Protein AF-A0A2I0B0H5-F1 (afdb_monomer_lite)

Structure (mmCIF, N/CA/C/O backbone):
data_AF-A0A2I0B0H5-F1
#
_entry.id   AF-A0A2I0B0H5-F1
#
loop_
_atom_site.group_PDB
_atom_site.id
_atom_site.type_symbol
_atom_site.label_atom_id
_atom_site.label_alt_id
_atom_site.label_comp_id
_atom_site.label_asym_id
_atom_site.label_entity_id
_atom_site.label_seq_id
_atom_site.pdbx_PDB_ins_code
_atom_site.Cartn_x
_atom_site.Cartn_y
_atom_site.Cartn_z
_atom_site.occupancy
_atom_site.B_iso_or_equiv
_atom_site.auth_seq_id
_atom_site.auth_comp_id
_atom_site.auth_asym_id
_atom_site.auth_atom_id
_atom_site.pdbx_PDB_model_num
ATOM 1 N N . MET A 1 1 ? -2.475 -9.145 0.934 1.00 65.00 1 MET A N 1
ATOM 2 C CA . MET A 1 1 ? -1.636 -7.961 0.665 1.00 65.00 1 MET A CA 1
ATOM 3 C C . MET A 1 1 ? -2.586 -6.804 0.442 1.00 65.00 1 MET A C 1
ATOM 5 O O . MET A 1 1 ? -3.566 -6.999 -0.267 1.00 65.00 1 MET A O 1
ATOM 9 N N . VAL A 1 2 ? -2.374 -5.697 1.150 1.00 84.38 2 VAL A N 1
ATOM 10 C CA . VAL A 1 2 ? -3.313 -4.559 1.207 1.00 84.38 2 VAL A CA 1
ATOM 11 C C . VAL A 1 2 ? -3.027 -3.533 0.104 1.00 84.38 2 VAL A C 1
ATOM 13 O O . VAL A 1 2 ? -3.810 -2.618 -0.081 1.00 84.38 2 VAL A O 1
ATOM 16 N N . ASP A 1 3 ? -1.937 -3.709 -0.641 1.00 89.56 3 ASP A N 1
ATOM 17 C CA . ASP A 1 3 ? -1.539 -2.840 -1.744 1.00 89.56 3 ASP A CA 1
ATOM 18 C C . ASP A 1 3 ? -2.621 -2.792 -2.837 1.00 89.56 3 ASP A C 1
ATOM 20 O O . ASP A 1 3 ? -2.958 -3.820 -3.433 1.00 89.56 3 ASP A O 1
ATOM 24 N N . CYS A 1 4 ? -3.251 -1.628 -2.992 1.00 91.69 4 CYS A N 1
ATOM 25 C CA . CYS A 1 4 ? -4.485 -1.445 -3.762 1.00 91.69 4 CYS A CA 1
ATOM 26 C C . CYS A 1 4 ? -4.340 -0.461 -4.923 1.00 91.69 4 CYS A C 1
ATOM 28 O O . CYS A 1 4 ? -5.349 -0.117 -5.550 1.00 91.69 4 CYS A O 1
ATOM 30 N N . ASP A 1 5 ? -3.137 0.032 -5.185 1.00 92.69 5 ASP A N 1
ATOM 31 C CA . ASP A 1 5 ? -2.832 0.782 -6.392 1.00 92.69 5 ASP A CA 1
ATOM 32 C C . ASP A 1 5 ? -1.970 -0.048 -7.352 1.00 92.69 5 ASP A C 1
ATOM 34 O O . ASP A 1 5 ? -1.771 -1.249 -7.166 1.00 92.69 5 ASP A O 1
ATOM 38 N N . HIS A 1 6 ? -1.632 0.576 -8.479 1.00 93.25 6 HIS A N 1
ATOM 39 C CA . HIS A 1 6 ? -0.634 0.070 -9.402 1.00 93.25 6 HIS A CA 1
ATOM 40 C C . HIS A 1 6 ? 0.410 1.166 -9.591 1.00 93.25 6 HIS A C 1
ATOM 42 O O . HIS A 1 6 ? 0.129 2.150 -10.286 1.00 93.25 6 HIS A O 1
ATOM 48 N N . MET A 1 7 ? 1.554 1.058 -8.918 1.00 93.12 7 MET A N 1
ATOM 49 C CA . MET A 1 7 ? 2.607 2.077 -8.925 1.00 93.12 7 MET A CA 1
ATOM 50 C C . MET A 1 7 ? 3.954 1.470 -9.320 1.00 93.12 7 MET A C 1
ATOM 52 O O . MET A 1 7 ? 4.230 0.294 -9.101 1.00 93.12 7 MET A O 1
ATOM 56 N N . CYS A 1 8 ? 4.804 2.300 -9.919 1.00 94.44 8 CYS A N 1
ATOM 57 C CA . CYS A 1 8 ? 6.176 1.953 -10.277 1.00 94.44 8 CYS A CA 1
ATOM 58 C C . CYS A 1 8 ? 7.137 2.778 -9.425 1.00 94.44 8 CYS A C 1
ATOM 60 O O . CYS A 1 8 ? 6.820 3.915 -9.074 1.00 94.44 8 CYS A O 1
ATOM 62 N N . ASP A 1 9 ? 8.290 2.206 -9.083 1.00 90.75 9 ASP A N 1
ATOM 63 C CA . ASP A 1 9 ? 9.340 2.931 -8.368 1.00 90.75 9 ASP A CA 1
ATOM 64 C C . ASP A 1 9 ? 9.961 3.988 -9.302 1.00 90.75 9 ASP A C 1
ATOM 66 O O . ASP A 1 9 ? 10.357 3.682 -10.427 1.00 90.75 9 ASP A O 1
ATOM 70 N N . ASP A 1 10 ? 10.059 5.240 -8.848 1.00 88.31 10 ASP A N 1
ATOM 71 C CA . ASP A 1 10 ? 10.594 6.345 -9.659 1.00 88.31 10 ASP A CA 1
ATOM 72 C C . ASP A 1 10 ? 12.053 6.107 -10.101 1.00 88.31 10 ASP A C 1
ATOM 74 O O . ASP A 1 10 ? 12.492 6.628 -11.131 1.00 88.31 10 ASP A O 1
ATOM 78 N N . SER A 1 11 ? 12.822 5.337 -9.324 1.00 88.75 11 SER A N 1
ATOM 79 C CA . SER A 1 11 ? 14.210 4.983 -9.639 1.00 88.75 11 SER A CA 1
ATOM 80 C C . SER A 1 11 ? 14.333 3.750 -10.537 1.00 88.75 11 SER A C 1
ATOM 82 O O . SER A 1 11 ? 15.347 3.596 -11.222 1.00 88.75 11 SER A O 1
ATOM 84 N N . GLU A 1 12 ? 13.290 2.919 -10.594 1.00 90.50 12 GLU A N 1
ATOM 85 C CA . GLU A 1 12 ? 13.197 1.716 -11.423 1.00 90.50 12 GLU A CA 1
ATOM 86 C C . GLU A 1 12 ? 11.829 1.673 -12.144 1.00 90.50 12 GLU A C 1
ATOM 88 O O . GLU A 1 12 ? 10.937 0.929 -11.738 1.00 90.50 12 GLU A O 1
ATOM 93 N N . PRO A 1 13 ? 11.634 2.440 -13.239 1.00 88.31 13 PRO A N 1
ATOM 94 C CA . PRO A 1 13 ? 10.310 2.659 -13.844 1.00 88.31 13 PRO A CA 1
ATOM 95 C C . PRO A 1 13 ? 9.623 1.401 -14.389 1.00 88.31 13 PRO A C 1
ATOM 97 O O . PRO A 1 13 ? 8.403 1.376 -14.524 1.00 88.31 13 PRO A O 1
ATOM 100 N N . ASP A 1 14 ? 10.401 0.364 -14.708 1.00 90.88 14 ASP A N 1
ATOM 101 C CA . ASP A 1 14 ? 9.890 -0.935 -15.159 1.00 90.88 14 ASP A CA 1
ATOM 102 C C . ASP A 1 14 ? 9.496 -1.857 -13.985 1.00 90.88 14 ASP A C 1
ATOM 104 O O . ASP A 1 14 ? 8.937 -2.937 -14.192 1.00 90.88 14 ASP A O 1
ATOM 108 N N . ALA A 1 15 ? 9.791 -1.458 -12.745 1.00 91.94 15 ALA A N 1
ATOM 109 C CA . ALA A 1 15 ? 9.545 -2.222 -11.531 1.00 91.94 15 ALA A CA 1
ATOM 110 C C . ALA A 1 15 ? 8.263 -1.740 -10.835 1.00 91.94 15 ALA A C 1
ATOM 112 O O . ALA A 1 15 ? 8.287 -1.072 -9.799 1.00 91.94 15 ALA A O 1
ATOM 113 N N . CYS A 1 16 ? 7.127 -2.100 -11.430 1.00 95.12 16 CYS A N 1
ATOM 114 C CA . CYS A 1 16 ? 5.804 -1.814 -10.886 1.00 95.12 16 CYS A CA 1
ATOM 115 C C . CYS A 1 16 ? 5.303 -2.951 -9.990 1.00 95.12 16 CYS A C 1
ATOM 117 O O . CYS A 1 16 ? 5.583 -4.128 -10.240 1.00 95.12 16 CYS A O 1
ATOM 119 N N . ASP A 1 17 ? 4.534 -2.625 -8.953 1.00 93.62 17 ASP A N 1
ATOM 120 C CA . ASP A 1 17 ? 3.772 -3.637 -8.219 1.00 93.62 17 ASP A CA 1
ATOM 121 C C . ASP A 1 17 ? 2.733 -4.293 -9.145 1.00 93.62 17 ASP A C 1
ATOM 123 O O . ASP A 1 17 ? 2.259 -3.716 -10.113 1.00 93.62 17 ASP A O 1
ATOM 127 N N . SER A 1 18 ? 2.450 -5.576 -8.969 1.00 93.50 18 SER A N 1
ATOM 128 C CA . SER A 1 18 ? 1.553 -6.327 -9.862 1.00 93.50 18 SER A CA 1
ATOM 129 C C . SER A 1 18 ? 0.890 -7.492 -9.135 1.00 93.50 18 SER A C 1
ATOM 131 O O . SER A 1 18 ? 0.703 -8.577 -9.698 1.00 93.50 18 SER A O 1
ATOM 133 N N . GLY A 1 19 ? 0.553 -7.279 -7.860 1.00 91.44 19 GLY A N 1
ATOM 134 C CA . GLY A 1 19 ? -0.134 -8.262 -7.028 1.00 91.44 19 GLY A CA 1
ATOM 135 C C . GLY A 1 19 ? 0.615 -9.595 -6.976 1.00 91.44 19 GLY A C 1
ATOM 136 O O . GLY A 1 19 ? 1.760 -9.670 -6.528 1.00 91.44 19 GLY A O 1
ATOM 137 N N . CYS A 1 20 ? -0.023 -10.667 -7.448 1.00 93.00 20 CYS A N 1
ATOM 138 C CA . CYS A 1 20 ? 0.576 -12.002 -7.475 1.00 93.00 20 CYS A CA 1
ATOM 139 C C . CYS A 1 20 ? 1.763 -12.133 -8.444 1.00 93.00 20 CYS A C 1
ATOM 141 O O . CYS A 1 20 ? 2.506 -13.108 -8.337 1.00 93.00 20 CYS A O 1
ATOM 143 N N . ASN A 1 21 ? 1.966 -11.186 -9.364 1.00 92.88 21 ASN A N 1
ATOM 144 C CA . ASN A 1 21 ? 3.082 -11.209 -10.316 1.00 92.88 21 ASN A CA 1
ATOM 145 C C . ASN A 1 21 ? 4.361 -10.552 -9.771 1.00 92.88 21 ASN A C 1
ATOM 147 O O . ASN A 1 21 ? 5.372 -10.528 -10.468 1.00 92.88 21 ASN A O 1
ATOM 151 N N . GLY A 1 22 ? 4.337 -10.066 -8.527 1.00 91.88 22 GLY A N 1
ATOM 152 C CA . GLY A 1 22 ? 5.491 -9.466 -7.861 1.00 91.88 22 GLY A CA 1
ATOM 153 C C . GLY A 1 22 ? 5.412 -7.945 -7.770 1.00 91.88 22 GLY A C 1
ATOM 154 O O . GL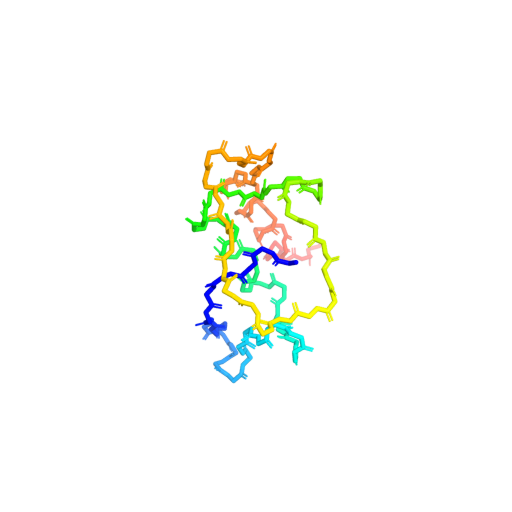Y A 1 22 ? 4.380 -7.345 -8.055 1.00 91.88 22 GLY A O 1
ATOM 155 N N . GLY A 1 23 ? 6.501 -7.343 -7.301 1.00 91.38 23 GLY A N 1
ATOM 156 C CA . GLY A 1 23 ? 6.633 -5.912 -7.037 1.00 91.38 23 GLY A CA 1
ATOM 157 C C . GLY A 1 23 ? 7.832 -5.638 -6.131 1.00 91.38 23 GLY A C 1
ATOM 158 O O . GLY A 1 23 ? 8.421 -6.572 -5.575 1.00 91.38 23 GLY A O 1
ATOM 159 N N . LEU A 1 24 ? 8.195 -4.366 -5.975 1.00 92.75 24 LEU A N 1
ATOM 160 C CA . LEU A 1 24 ? 9.253 -3.947 -5.058 1.00 92.75 24 LEU A CA 1
ATOM 161 C C . LEU A 1 24 ? 8.687 -3.624 -3.674 1.00 92.75 24 LEU A C 1
ATOM 163 O O . LEU A 1 24 ? 7.588 -3.106 -3.521 1.00 92.75 24 LEU A O 1
ATOM 167 N N . MET A 1 25 ? 9.476 -3.870 -2.629 1.00 90.38 25 MET A N 1
ATOM 168 C CA . MET A 1 25 ? 9.067 -3.523 -1.264 1.00 90.38 25 MET A CA 1
ATOM 169 C C . MET A 1 25 ? 8.923 -2.007 -1.070 1.00 90.38 25 MET A C 1
ATOM 171 O O . MET A 1 25 ? 8.156 -1.577 -0.213 1.00 90.38 25 MET A O 1
ATOM 175 N N . ASN A 1 26 ? 9.660 -1.202 -1.840 1.00 89.19 26 ASN A N 1
ATOM 176 C CA . ASN A 1 26 ? 9.615 0.255 -1.751 1.00 89.19 26 ASN A CA 1
ATOM 177 C C . ASN A 1 26 ? 8.224 0.791 -2.107 1.00 89.19 26 ASN A C 1
ATOM 179 O O . ASN A 1 26 ? 7.658 1.542 -1.314 1.00 89.19 26 ASN A O 1
ATOM 183 N N . THR A 1 27 ? 7.645 0.338 -3.225 1.00 91.94 27 THR A N 1
ATOM 184 C CA . THR A 1 27 ? 6.304 0.755 -3.662 1.00 91.94 27 THR A CA 1
ATOM 185 C C . THR A 1 27 ? 5.246 0.359 -2.630 1.00 91.94 27 THR A C 1
ATOM 187 O O . THR A 1 27 ? 4.427 1.188 -2.240 1.00 91.94 27 THR A O 1
ATOM 190 N N . ALA A 1 28 ? 5.360 -0.834 -2.035 1.00 91.56 28 ALA A N 1
ATOM 191 C CA . ALA A 1 28 ? 4.471 -1.267 -0.954 1.00 91.56 28 ALA A CA 1
ATOM 192 C C . ALA A 1 28 ? 4.560 -0.375 0.307 1.00 91.56 28 ALA A C 1
ATOM 194 O O . ALA A 1 28 ? 3.550 -0.108 0.967 1.00 91.56 28 ALA A O 1
ATOM 195 N N . PHE A 1 29 ? 5.756 0.109 0.668 1.00 89.69 29 PHE A N 1
ATOM 196 C CA . PHE A 1 29 ? 5.912 1.066 1.772 1.00 89.69 29 PHE A CA 1
ATOM 197 C C . PHE A 1 29 ? 5.344 2.444 1.427 1.00 89.69 29 PHE A C 1
ATOM 199 O O . PHE A 1 29 ? 4.759 3.094 2.298 1.00 89.69 29 PHE A O 1
ATOM 206 N N . GLU A 1 30 ? 5.476 2.892 0.181 1.00 90.00 30 GLU A N 1
ATOM 207 C CA . GLU A 1 30 ? 4.845 4.129 -0.277 1.00 90.00 30 GLU A CA 1
ATOM 208 C C . GLU A 1 30 ? 3.323 4.043 -0.239 1.00 90.00 30 GLU A C 1
ATOM 210 O O . GLU A 1 30 ? 2.680 4.967 0.269 1.00 90.00 30 GLU A O 1
ATOM 215 N N . TYR A 1 31 ? 2.746 2.932 -0.706 1.00 92.81 31 TYR A N 1
ATOM 216 C CA . TYR A 1 31 ? 1.318 2.668 -0.575 1.00 92.81 31 TYR A CA 1
ATOM 217 C C . TYR A 1 31 ? 0.895 2.738 0.892 1.00 92.81 31 TYR A C 1
ATOM 219 O O . TYR A 1 31 ? -0.039 3.462 1.225 1.00 92.81 31 TYR A O 1
ATOM 227 N N . LEU A 1 32 ? 1.615 2.069 1.800 1.00 92.50 32 LEU A N 1
ATOM 228 C CA . LEU A 1 32 ? 1.304 2.079 3.234 1.00 92.50 32 LEU A CA 1
ATOM 229 C C . LEU A 1 32 ? 1.251 3.503 3.803 1.00 92.50 32 LEU A C 1
ATOM 231 O O . LEU A 1 32 ? 0.343 3.826 4.574 1.00 92.50 32 LEU A O 1
ATOM 235 N N . LEU A 1 33 ? 2.193 4.367 3.416 1.00 91.06 33 LEU A N 1
ATOM 236 C CA . LEU A 1 33 ? 2.190 5.772 3.825 1.00 91.06 33 LEU A CA 1
ATOM 237 C C . LEU A 1 33 ? 1.001 6.547 3.243 1.00 91.06 33 LEU A C 1
ATOM 239 O O . LEU A 1 33 ? 0.373 7.318 3.970 1.00 91.06 33 LEU A O 1
ATOM 243 N N . LYS A 1 34 ? 0.681 6.343 1.959 1.00 92.00 34 LYS A N 1
ATOM 244 C CA . LYS A 1 34 ? -0.440 7.006 1.263 1.00 92.00 34 LYS A CA 1
ATOM 245 C C . LYS A 1 34 ? -1.799 6.548 1.813 1.00 92.00 34 LYS A C 1
ATOM 247 O O . LYS A 1 34 ? -2.672 7.376 2.073 1.00 92.00 34 LYS A O 1
ATOM 252 N N . ALA A 1 35 ? -1.964 5.247 2.039 1.00 93.88 35 ALA A N 1
ATOM 253 C CA . ALA A 1 35 ? -3.153 4.619 2.613 1.00 93.88 35 ALA A CA 1
ATOM 254 C C . ALA A 1 35 ? -3.343 4.972 4.100 1.00 93.88 35 ALA A C 1
ATOM 256 O O . ALA A 1 35 ? -4.470 5.006 4.601 1.00 93.88 35 ALA A O 1
ATOM 257 N N . GLY A 1 36 ? -2.246 5.291 4.795 1.00 94.06 36 GLY A N 1
ATOM 258 C CA . GLY A 1 36 ? -2.220 5.703 6.199 1.00 94.06 36 GLY A CA 1
ATOM 259 C C . GLY A 1 36 ? -2.034 4.553 7.191 1.00 94.06 36 GLY A C 1
ATOM 260 O O . GLY A 1 36 ? -2.050 4.797 8.398 1.00 94.06 36 GLY A O 1
ATOM 261 N N . GLY A 1 37 ? -1.851 3.321 6.711 1.00 94.25 37 GLY A N 1
ATOM 262 C CA . GLY A 1 37 ? -1.586 2.152 7.544 1.00 94.25 37 GLY A CA 1
ATOM 263 C C . GLY A 1 37 ? -2.069 0.827 6.952 1.00 94.25 37 GLY A C 1
ATOM 264 O O . GLY A 1 37 ? -2.416 0.738 5.778 1.00 94.25 37 GLY A O 1
ATOM 265 N N . LEU A 1 38 ? -2.074 -0.206 7.794 1.00 95.12 38 LEU A N 1
ATOM 266 C CA . LEU A 1 38 ? -2.454 -1.583 7.489 1.00 95.12 38 LEU A CA 1
ATOM 267 C C . LEU A 1 38 ? -3.582 -2.056 8.403 1.00 95.12 38 LEU A C 1
ATOM 269 O O . LEU A 1 38 ? -3.615 -1.728 9.590 1.00 95.12 38 LEU A O 1
ATOM 273 N N . GLU A 1 39 ? -4.460 -2.887 7.855 1.00 96.69 39 GLU A N 1
ATOM 274 C CA . GLU A 1 39 ? -5.427 -3.677 8.619 1.00 96.69 39 GLU A CA 1
ATOM 275 C C . GLU A 1 39 ? -4.766 -4.914 9.245 1.00 96.69 39 GLU A C 1
ATOM 277 O O . GLU A 1 39 ? -3.667 -5.322 8.860 1.00 96.69 39 GLU A O 1
ATOM 282 N N . THR A 1 40 ? -5.439 -5.540 10.212 1.00 96.38 40 THR A N 1
ATOM 283 C CA . THR A 1 40 ? -4.999 -6.844 10.721 1.00 96.38 40 THR A CA 1
ATOM 284 C C . THR A 1 40 ? -5.250 -7.949 9.692 1.00 96.38 40 THR A C 1
ATOM 286 O O . THR A 1 40 ? -6.183 -7.864 8.899 1.00 96.38 40 THR A O 1
ATOM 289 N N . GLU A 1 41 ? -4.498 -9.051 9.765 1.00 95.19 41 GLU A N 1
ATOM 290 C CA . GLU A 1 41 ? -4.743 -10.251 8.940 1.00 95.19 41 GLU A CA 1
ATOM 291 C C . GLU A 1 41 ? -6.165 -10.813 9.123 1.00 95.19 41 GLU A C 1
ATOM 293 O O . GLU A 1 41 ? -6.740 -11.417 8.226 1.00 95.19 41 GLU A O 1
ATOM 298 N N . LYS A 1 42 ? -6.769 -10.600 10.296 1.00 96.12 42 LYS A N 1
ATOM 299 C CA . LYS A 1 42 ? -8.153 -11.003 10.551 1.00 96.12 42 LYS A CA 1
ATOM 300 C C . LYS A 1 42 ? -9.147 -10.163 9.742 1.00 96.12 42 LYS A C 1
ATOM 302 O O . LYS A 1 42 ? -10.152 -10.699 9.280 1.00 96.12 42 LYS A O 1
ATOM 307 N N . ASP A 1 43 ? -8.888 -8.865 9.617 1.00 95.69 43 ASP A N 1
ATOM 308 C CA . ASP A 1 43 ? -9.767 -7.912 8.936 1.00 95.69 43 ASP A CA 1
ATOM 309 C C . ASP A 1 43 ? -9.547 -7.895 7.417 1.00 95.69 43 ASP A C 1
ATOM 311 O O . ASP A 1 43 ? -10.516 -7.754 6.664 1.00 95.69 43 ASP A O 1
ATOM 315 N N . TYR A 1 44 ? -8.312 -8.163 6.979 1.00 94.50 44 TYR A N 1
ATOM 316 C CA . TYR A 1 44 ? -7.920 -8.341 5.582 1.00 94.50 44 TYR A CA 1
ATOM 317 C C . TYR A 1 44 ? -7.149 -9.665 5.387 1.00 94.50 44 TYR A C 1
ATOM 319 O O . TYR A 1 44 ? -5.920 -9.659 5.288 1.00 94.50 44 TYR A O 1
ATOM 327 N N . PRO A 1 45 ? -7.846 -10.815 5.301 1.00 93.94 45 PRO A N 1
ATOM 328 C CA . PRO A 1 45 ? -7.197 -12.119 5.175 1.00 93.94 45 PRO A CA 1
ATOM 329 C C . PRO A 1 45 ? -6.458 -12.306 3.852 1.00 93.94 45 PRO A C 1
ATOM 331 O O . PRO A 1 45 ? -6.954 -11.949 2.777 1.00 93.94 45 PRO A O 1
ATOM 334 N N . TYR A 1 46 ? -5.297 -12.948 3.910 1.00 92.44 46 TYR A N 1
ATOM 335 C CA . TYR A 1 46 ? -4.562 -13.390 2.741 1.00 92.44 46 TYR A CA 1
ATOM 336 C C . TYR A 1 46 ? -5.283 -14.546 2.041 1.00 92.44 46 TYR A C 1
ATOM 338 O O . TYR A 1 46 ? -5.530 -15.606 2.611 1.00 92.44 46 TYR A O 1
ATOM 346 N N . THR A 1 47 ? -5.595 -14.349 0.763 1.00 91.12 47 THR A N 1
ATOM 347 C CA . THR A 1 47 ? -6.317 -15.321 -0.073 1.00 91.12 47 THR A CA 1
ATOM 348 C C . THR A 1 47 ? -5.423 -16.053 -1.070 1.00 91.12 47 THR A C 1
ATOM 350 O O . THR A 1 47 ? -5.896 -16.971 -1.736 1.00 91.12 47 THR A O 1
ATO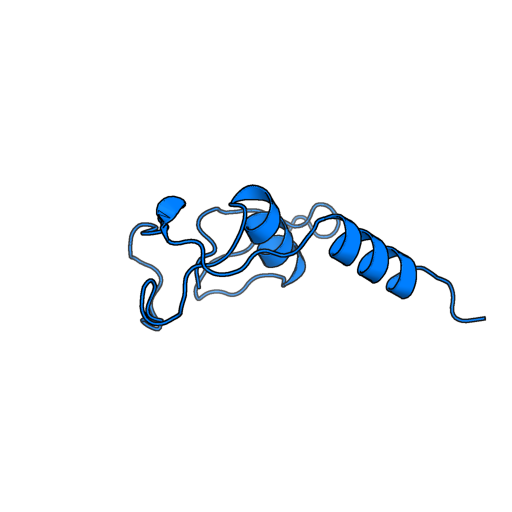M 353 N N . GLY A 1 48 ? -4.161 -15.638 -1.229 1.00 90.62 48 GLY A N 1
ATOM 354 C CA . GLY A 1 48 ? -3.278 -16.157 -2.282 1.00 90.62 48 GLY A CA 1
ATOM 355 C C . GLY A 1 48 ? -3.765 -15.866 -3.707 1.00 90.62 48 GLY A C 1
ATOM 356 O O . GLY A 1 48 ? -3.404 -16.583 -4.634 1.00 90.62 48 GLY A O 1
ATOM 357 N N . TYR A 1 49 ? -4.623 -14.857 -3.877 1.00 86.69 49 TYR A N 1
ATOM 358 C CA . TYR A 1 49 ? -5.267 -14.539 -5.148 1.00 86.69 49 TYR A CA 1
ATOM 359 C C . TYR A 1 49 ? -5.594 -13.049 -5.238 1.00 86.69 49 TYR A C 1
ATOM 361 O O . TYR A 1 49 ? -6.147 -12.487 -4.290 1.00 86.69 49 TYR A O 1
ATOM 369 N N . ASP A 1 50 ? -5.305 -12.438 -6.384 1.00 85.75 50 ASP A N 1
ATOM 370 C CA . ASP A 1 50 ? -5.354 -10.990 -6.607 1.00 85.75 50 ASP A CA 1
ATOM 371 C C . ASP A 1 50 ? -6.457 -10.522 -7.569 1.00 85.75 50 ASP A C 1
ATOM 373 O O . ASP A 1 50 ? -6.684 -9.324 -7.679 1.00 85.75 50 ASP A O 1
ATOM 377 N N . ARG A 1 51 ? -7.229 -11.412 -8.215 1.00 79.81 51 ARG A N 1
ATOM 378 C CA . ARG A 1 51 ? -8.321 -10.977 -9.124 1.00 79.81 51 ARG A CA 1
ATOM 379 C C . ARG A 1 51 ? -9.594 -10.504 -8.403 1.00 79.81 51 ARG A C 1
ATOM 381 O O . ARG A 1 51 ? -10.695 -10.601 -8.946 1.00 79.81 51 ARG A O 1
ATOM 388 N N . GLY A 1 52 ? -9.468 -10.065 -7.156 1.00 82.94 52 GLY A N 1
ATOM 389 C CA . GLY A 1 52 ? -10.530 -9.409 -6.400 1.00 82.94 52 GLY A CA 1
ATOM 390 C C . GLY A 1 52 ? -10.382 -7.892 -6.465 1.00 82.94 52 GLY A C 1
ATOM 391 O O . GLY A 1 52 ? -9.303 -7.377 -6.727 1.00 82.94 52 GLY A O 1
ATOM 392 N N . SER A 1 53 ? -11.459 -7.158 -6.194 1.00 89.25 53 SER A N 1
ATOM 393 C CA . SER A 1 53 ? -11.342 -5.720 -5.945 1.00 89.25 53 SER A CA 1
ATOM 394 C C . SER A 1 53 ? -10.632 -5.466 -4.614 1.00 89.25 53 SER A C 1
ATOM 396 O O . SER A 1 53 ? -10.786 -6.255 -3.677 1.00 89.25 53 SER A O 1
ATOM 398 N N . CYS A 1 54 ? -9.938 -4.332 -4.502 1.00 92.94 54 CYS A N 1
ATOM 399 C CA . CYS A 1 54 ? -9.444 -3.832 -3.222 1.00 92.94 54 CYS A CA 1
ATOM 400 C C . CYS A 1 54 ? -10.586 -3.762 -2.195 1.00 92.94 54 CYS A C 1
ATOM 402 O O . CYS A 1 54 ? -11.674 -3.265 -2.499 1.00 92.94 54 CYS A O 1
ATOM 404 N N . LYS A 1 55 ? -10.344 -4.271 -0.983 1.00 93.69 55 LYS A N 1
ATOM 405 C CA . LYS A 1 55 ? -11.317 -4.259 0.128 1.00 93.69 55 LYS A CA 1
ATOM 406 C C . LYS A 1 55 ? -10.853 -3.430 1.323 1.00 93.69 55 LYS A C 1
ATOM 408 O O . LYS A 1 55 ? -11.452 -3.541 2.394 1.00 93.69 55 LYS A O 1
ATOM 413 N N . PHE A 1 56 ? -9.800 -2.638 1.121 1.00 95.56 56 PHE A N 1
ATOM 414 C CA . PHE A 1 56 ? -9.186 -1.833 2.162 1.00 95.56 56 PHE A CA 1
ATOM 415 C C . PHE A 1 56 ? -10.189 -0.830 2.730 1.00 95.56 56 PHE A C 1
ATOM 417 O O . PHE A 1 56 ? -10.916 -0.160 1.992 1.00 95.56 56 PHE A O 1
ATOM 424 N N . GLN A 1 57 ? -10.221 -0.743 4.049 1.00 96.31 57 GLN A N 1
ATOM 425 C CA . GLN A 1 57 ? -11.087 0.108 4.841 1.00 96.31 57 GLN A CA 1
ATOM 426 C C . GLN A 1 57 ? -10.220 0.904 5.803 1.00 96.31 57 GLN A C 1
ATOM 428 O O . GLN A 1 57 ? -9.643 0.371 6.752 1.00 96.31 57 GLN A O 1
ATOM 433 N N . LYS A 1 58 ? -10.166 2.218 5.579 1.00 95.69 58 LYS A N 1
ATOM 434 C CA . LYS A 1 58 ? -9.350 3.136 6.379 1.00 95.69 58 LYS A CA 1
ATOM 435 C C . LYS A 1 58 ? -9.721 3.088 7.865 1.00 95.69 58 LYS A C 1
ATOM 437 O O . LYS A 1 58 ? -8.869 3.262 8.729 1.00 95.69 58 LYS A O 1
ATOM 442 N N . GLU A 1 59 ? -10.983 2.810 8.170 1.00 97.62 59 GLU A N 1
ATOM 443 C CA . GLU A 1 59 ? -11.516 2.709 9.529 1.00 97.62 59 GLU A CA 1
ATOM 444 C C . GLU A 1 59 ? -11.009 1.469 10.282 1.00 97.62 59 GLU A C 1
ATOM 446 O O . GLU A 1 59 ? -11.131 1.409 11.504 1.00 97.62 59 GLU A O 1
ATOM 451 N N . LYS A 1 60 ? -10.440 0.485 9.574 1.00 96.81 60 LYS A N 1
ATOM 452 C CA . LYS A 1 60 ? -9.900 -0.762 10.137 1.00 96.81 60 LYS A CA 1
ATOM 453 C C . LYS A 1 60 ? -8.377 -0.779 10.249 1.00 96.81 60 LYS A C 1
ATOM 455 O O . LYS A 1 60 ? -7.799 -1.811 10.594 1.00 96.81 60 LYS A O 1
ATOM 460 N N . ILE A 1 61 ? -7.716 0.346 9.972 1.00 96.81 61 ILE A N 1
ATOM 461 C CA . ILE A 1 61 ? -6.270 0.471 10.157 1.00 96.81 61 ILE A CA 1
ATOM 462 C C . ILE A 1 61 ? -5.921 0.149 11.614 1.00 96.81 61 ILE A C 1
ATOM 464 O O . ILE A 1 61 ? -6.380 0.804 12.548 1.00 96.81 61 ILE A O 1
ATOM 468 N N . ALA A 1 62 ? -5.071 -0.857 11.789 1.00 97.06 62 ALA A N 1
ATOM 469 C CA . ALA A 1 62 ? -4.595 -1.340 13.077 1.00 97.06 62 ALA A CA 1
ATOM 470 C C . ALA A 1 62 ? -3.133 -0.961 13.346 1.00 97.06 62 ALA A C 1
ATOM 472 O O . ALA A 1 62 ? -2.712 -0.921 14.501 1.00 97.06 62 ALA A O 1
ATOM 473 N N . ALA A 1 63 ? -2.355 -0.675 12.299 1.00 94.12 63 ALA A N 1
ATOM 474 C CA . ALA A 1 63 ? -0.963 -0.258 12.415 1.00 94.12 63 ALA A CA 1
ATOM 475 C C . ALA A 1 6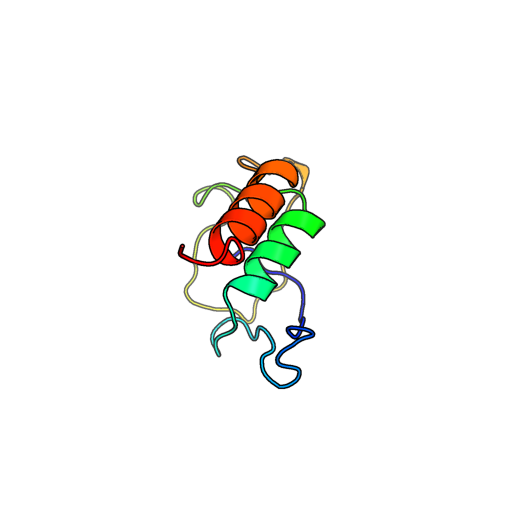3 ? -0.605 0.777 11.348 1.00 94.12 63 ALA A C 1
ATOM 477 O O . ALA A 1 63 ? -1.077 0.701 10.219 1.00 94.12 63 ALA A O 1
ATOM 478 N N . SER A 1 64 ? 0.272 1.717 11.681 1.00 93.00 64 SER A N 1
ATOM 479 C CA . SER A 1 64 ? 0.821 2.690 10.738 1.00 93.00 64 SER A CA 1
ATOM 480 C C . SER A 1 64 ? 2.309 2.894 11.001 1.00 93.00 64 SER A C 1
ATOM 482 O O . SER A 1 64 ? 2.791 2.709 12.121 1.00 93.00 64 SER A O 1
ATOM 484 N N . VAL A 1 65 ? 3.052 3.249 9.952 1.00 87.69 65 VAL A N 1
ATOM 485 C CA . VAL A 1 65 ? 4.469 3.601 10.068 1.00 87.69 65 VAL A CA 1
ATOM 486 C C . VAL A 1 65 ? 4.568 5.124 10.079 1.00 87.69 65 VAL A C 1
ATOM 488 O O . VAL A 1 65 ? 4.126 5.762 9.122 1.00 87.69 65 VAL A O 1
ATOM 491 N N . PRO A 1 66 ? 5.138 5.738 11.131 1.00 87.25 66 PRO A N 1
ATOM 492 C CA . PRO A 1 66 ? 5.356 7.174 11.137 1.00 87.25 66 PRO A CA 1
ATOM 493 C C . PRO A 1 66 ? 6.324 7.545 10.017 1.00 87.25 66 PRO A C 1
ATOM 495 O O . PRO A 1 66 ? 7.376 6.921 9.868 1.00 87.25 66 PRO A O 1
ATOM 498 N N . THR A 1 67 ? 6.031 8.615 9.283 1.00 80.81 67 THR A N 1
ATOM 499 C CA . THR A 1 67 ? 6.915 9.098 8.213 1.00 80.81 67 THR A CA 1
ATOM 500 C C . THR A 1 67 ? 8.326 9.387 8.737 1.00 80.81 67 THR A C 1
ATOM 502 O O . THR A 1 67 ? 9.306 9.114 8.051 1.00 80.81 67 THR A O 1
ATOM 505 N N . SER A 1 68 ? 8.455 9.854 9.986 1.00 82.06 68 SER A N 1
ATOM 506 C CA . SER A 1 68 ? 9.751 10.085 10.641 1.00 82.06 68 SER A CA 1
ATOM 507 C C . SER A 1 68 ? 10.599 8.818 10.785 1.00 82.06 68 SER A C 1
ATOM 509 O O . SER A 1 68 ? 11.820 8.897 10.680 1.00 82.06 68 SER A O 1
ATOM 511 N N . VAL A 1 69 ? 9.978 7.651 10.983 1.00 81.88 69 VAL A N 1
ATOM 512 C CA . VAL A 1 69 ? 10.683 6.364 11.057 1.00 81.88 69 VAL A CA 1
ATOM 513 C C . VAL A 1 69 ? 11.186 5.960 9.678 1.00 81.88 69 VAL A C 1
ATOM 515 O O . VAL A 1 69 ? 12.324 5.516 9.565 1.00 81.88 69 VAL A O 1
ATOM 518 N N . LEU A 1 70 ? 10.396 6.167 8.621 1.00 76.75 70 LEU A N 1
ATOM 519 C CA . LEU A 1 70 ? 10.855 5.880 7.261 1.00 76.75 70 LEU A CA 1
ATOM 520 C C . LEU A 1 70 ? 12.004 6.806 6.843 1.00 76.75 70 LEU A C 1
ATOM 522 O O . LEU A 1 70 ? 13.010 6.323 6.328 1.00 76.75 70 LEU A O 1
ATOM 526 N N . PHE A 1 71 ? 11.901 8.107 7.131 1.00 77.12 71 PHE A N 1
ATOM 527 C CA . PHE A 1 71 ? 12.995 9.054 6.900 1.00 77.12 71 PHE A CA 1
ATOM 528 C C . PHE A 1 71 ? 14.253 8.665 7.670 1.00 77.12 71 PHE A C 1
ATOM 530 O O . PHE A 1 71 ? 15.346 8.715 7.113 1.00 77.12 71 PHE A O 1
ATOM 537 N N . LEU A 1 72 ? 14.115 8.233 8.925 1.00 78.88 72 LEU A N 1
ATOM 538 C CA . LEU A 1 72 ? 15.245 7.752 9.709 1.00 78.88 72 LEU A CA 1
ATOM 539 C C . LEU A 1 72 ? 15.860 6.491 9.087 1.00 78.88 72 LEU A C 1
ATOM 541 O O . LEU A 1 72 ? 17.076 6.416 8.969 1.00 78.88 72 LEU A O 1
ATOM 545 N N . LEU A 1 73 ? 15.051 5.527 8.645 1.00 70.62 73 LEU A N 1
ATOM 546 C CA . LEU A 1 73 ? 15.535 4.309 7.989 1.00 70.62 73 LEU A CA 1
ATOM 547 C C . LEU A 1 73 ? 16.238 4.606 6.663 1.00 70.62 73 LEU A C 1
ATOM 549 O O . LEU A 1 73 ? 1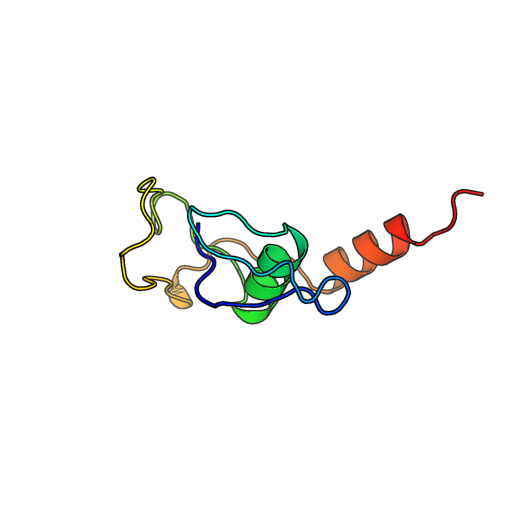7.301 4.044 6.408 1.00 70.62 73 LEU A O 1
ATOM 553 N N . MET A 1 74 ? 15.691 5.504 5.842 1.00 69.12 74 MET A N 1
ATOM 554 C CA . MET A 1 74 ? 16.333 5.956 4.606 1.00 69.12 74 MET A CA 1
ATOM 555 C C . MET A 1 74 ? 17.628 6.713 4.903 1.00 69.12 74 MET A C 1
ATOM 557 O O . MET A 1 74 ? 18.653 6.404 4.306 1.00 69.12 74 MET A O 1
ATOM 561 N N . GLN A 1 75 ? 17.636 7.628 5.876 1.00 70.31 75 GLN A N 1
ATOM 562 C CA . GLN A 1 75 ? 18.861 8.315 6.282 1.00 70.31 75 GLN A CA 1
ATOM 563 C C . GLN A 1 75 ? 19.907 7.358 6.849 1.00 70.31 75 GLN A C 1
ATOM 565 O O . GLN A 1 75 ? 21.074 7.549 6.560 1.00 70.31 75 GLN A O 1
ATOM 570 N N . ILE A 1 76 ? 19.535 6.335 7.622 1.00 66.88 76 ILE A N 1
ATOM 571 C CA . ILE A 1 76 ? 20.475 5.318 8.124 1.00 66.88 76 ILE A CA 1
ATOM 572 C C . ILE A 1 76 ? 21.023 4.462 6.975 1.00 66.88 76 ILE A C 1
ATOM 574 O O . ILE A 1 76 ? 22.205 4.138 6.982 1.00 66.88 76 ILE A O 1
ATOM 578 N N . LYS A 1 77 ? 20.206 4.131 5.969 1.00 62.03 77 LYS A N 1
ATOM 579 C CA . LYS A 1 77 ? 20.659 3.420 4.759 1.00 62.03 77 LYS A CA 1
ATOM 580 C C . LYS A 1 77 ? 21.617 4.253 3.899 1.00 62.03 77 LYS A C 1
ATOM 582 O O . LYS A 1 77 ? 22.487 3.680 3.253 1.00 62.03 77 LYS A O 1
ATOM 587 N N . PHE A 1 78 ? 21.435 5.575 3.876 1.00 58.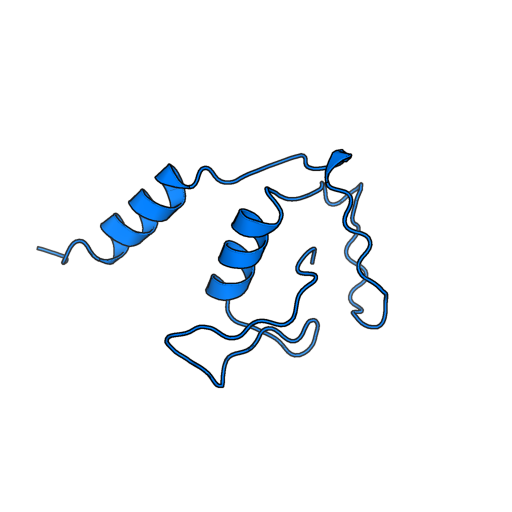38 78 PHE A N 1
ATOM 588 C CA . PHE A 1 78 ? 22.236 6.529 3.097 1.00 58.38 78 PHE A CA 1
ATOM 589 C C . PHE A 1 78 ? 23.310 7.264 3.913 1.00 58.38 78 PHE A C 1
ATOM 591 O O . PHE A 1 78 ? 24.100 8.014 3.340 1.00 58.38 78 PHE A O 1
ATOM 598 N N . LEU A 1 79 ? 23.372 7.052 5.230 1.00 57.25 79 LEU A N 1
ATOM 599 C CA . LEU A 1 79 ? 24.518 7.405 6.056 1.00 57.25 79 LEU A CA 1
ATOM 600 C C . LEU A 1 79 ? 25.656 6.534 5.525 1.00 57.25 79 LEU A C 1
ATOM 602 O O . LEU A 1 79 ? 25.577 5.309 5.651 1.00 57.25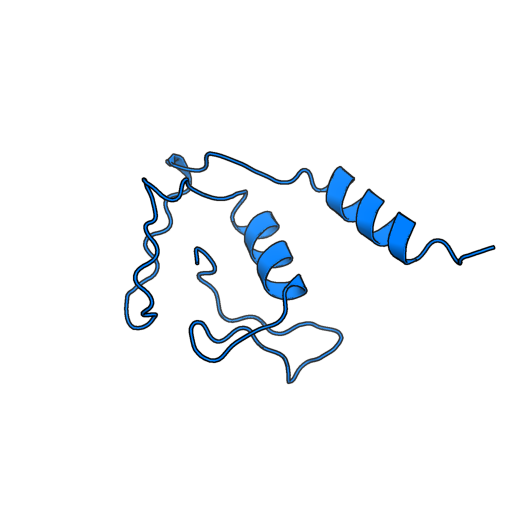 79 LEU A O 1
ATOM 606 N N . PRO A 1 80 ? 26.666 7.124 4.861 1.00 56.56 80 PRO A N 1
ATOM 607 C CA . PRO A 1 80 ? 27.748 6.336 4.318 1.00 56.56 80 PRO A CA 1
ATOM 608 C C . PRO A 1 80 ? 28.358 5.606 5.505 1.00 56.56 80 PRO A C 1
ATOM 610 O O . PRO A 1 80 ? 28.619 6.213 6.544 1.00 56.56 80 PRO A O 1
ATOM 613 N N . THR A 1 81 ? 28.517 4.296 5.367 1.00 53.03 81 THR A N 1
ATOM 614 C CA . THR A 1 81 ? 29.390 3.516 6.233 1.00 53.03 81 THR A CA 1
ATOM 615 C C . THR A 1 81 ? 30.748 4.216 6.245 1.00 53.03 81 THR A C 1
ATOM 617 O O . THR A 1 81 ? 31.498 4.108 5.272 1.00 53.03 81 THR A O 1
ATOM 620 N N . LEU A 1 82 ? 31.005 5.005 7.287 1.00 49.91 82 LEU A N 1
ATOM 621 C CA . LEU A 1 82 ? 32.343 5.431 7.665 1.00 49.91 82 LEU A CA 1
ATOM 622 C C . LEU A 1 82 ? 32.937 4.349 8.564 1.00 49.91 82 LEU A C 1
ATOM 624 O O . LEU A 1 82 ? 32.198 3.878 9.461 1.00 49.91 82 LEU A O 1
#

Organism: NCBI:txid1088818

Secondary structure (DSSP, 8-state):
----S--EETTEEEEE--GGG---HHHHHHHHHHHTSEE-TTTS---S---SPP---GGGEEE---HHHHHHHHHHHHS---

Radius of gyration: 14.33 Å; chains: 1; bounding box: 44×26×28 Å

Foldseek 3Di:
DQQQDWDADPVGRVFIADVLVDHDVVVVLVSLVVLFADADCVVVPDDSDDPDHRPDDSVRGPDGDPVVVVVVVVVVVVVPPD

Sequence (82 aa):
MVDCDHMCDDSEPDACDSGCNGGLMNTAFEYLLKAGGLETEKDYPYTGYDRGSCKFQKEKIAASVPTSVLFLLMQIKFLPTL

pLDDT: mean 87.08, std 11.23, range [49.91, 97.62]

InterPro domains:
  IPR000668 Peptidase C1A, papain C-terminal [PF00112] (1-62)
  IPR013128 Peptidase C1A [PTHR12411] (2-62)
  IPR038765 Papain-like cysteine peptidase superfamily [SSF54001] (2-60)